Protein AF-H3HB72-F1 (afdb_monomer_lite)

Sequence (153 aa):
MLPRSPVLRTLSLAGCLQLDQVLVDPGDLPALHHLDLSCCPKLTRVHVSSKLLETLDISHNDKLQFLLLDLERVENLDLSFLKNLTHLYIRSPSLRQLNLRGCDQLRRNTTSVNCPSLQFVVLQGASLVVEDFNRGEVNEDVFALPANTELER

InterPro domains:
  IPR032675 Leucine-rich repeat domain superfamily [G3DSA:3.80.10.10] (2-146)

Radius of gyration: 14.84 Å; chains: 1; bounding box: 34×38×43 Å

pLDDT: mean 89.5, std 16.55, range [31.66, 98.62]

Foldseek 3Di:
DDAADAADAEDAPAQVQPAAEEAADCRRHVNYQYYHPENHQNHAYYAHAYERHQDYHHYNHCNHAYYAEHYAHHQEDEPAQVQNHQAEHYAYQRHAEYEHANVQNYDLVRYEAQHPNHNYYHQHNHPDDPCSYNPVDDPVVNPDDPPPPPPPD

Structure (mmCIF, N/CA/C/O backbone):
data_AF-H3HB72-F1
#
_entry.id   AF-H3HB72-F1
#
loop_
_atom_site.group_PDB
_atom_site.id
_atom_site.type_symbol
_atom_site.label_atom_id
_atom_site.label_alt_id
_atom_site.label_comp_id
_atom_site.label_asym_id
_atom_site.label_entity_id
_atom_site.label_seq_id
_atom_site.pdbx_PDB_ins_code
_atom_site.Cartn_x
_atom_site.Cartn_y
_atom_site.Cartn_z
_atom_site.occupancy
_atom_site.B_iso_or_equiv
_atom_site.auth_seq_id
_atom_site.auth_comp_id
_atom_site.auth_asym_id
_atom_site.auth_atom_id
_atom_site.pdbx_PDB_model_num
ATOM 1 N N . MET A 1 1 ? 13.543 -8.812 1.237 1.00 60.41 1 MET A N 1
ATOM 2 C CA . MET A 1 1 ? 13.959 -8.032 0.051 1.00 60.41 1 MET A CA 1
ATOM 3 C C . MET A 1 1 ? 13.666 -8.860 -1.184 1.00 60.41 1 MET A C 1
ATOM 5 O O . MET A 1 1 ? 13.942 -10.056 -1.161 1.00 60.41 1 MET A O 1
ATOM 9 N N . LEU A 1 2 ? 13.049 -8.263 -2.201 1.00 75.94 2 LEU A N 1
ATOM 10 C CA . LEU A 1 2 ? 12.703 -8.956 -3.444 1.00 75.94 2 LEU A CA 1
ATOM 11 C C . LEU A 1 2 ? 13.914 -9.044 -4.389 1.00 75.94 2 LEU A C 1
ATOM 13 O O . LEU A 1 2 ? 14.852 -8.257 -4.253 1.00 75.94 2 LEU A O 1
ATOM 17 N N . PRO A 1 3 ? 13.947 -10.020 -5.314 1.00 77.31 3 PRO A N 1
ATOM 18 C CA . PRO A 1 3 ? 15.046 -10.141 -6.262 1.00 77.31 3 PRO A CA 1
ATOM 19 C C . PRO A 1 3 ? 15.093 -8.925 -7.187 1.00 77.31 3 PRO A C 1
ATOM 21 O O . PRO A 1 3 ? 14.065 -8.468 -7.685 1.00 77.31 3 PRO A O 1
ATOM 24 N N . ARG A 1 4 ? 16.305 -8.439 -7.463 1.00 88.19 4 ARG A N 1
ATOM 25 C CA . ARG A 1 4 ? 16.513 -7.359 -8.427 1.00 88.19 4 ARG A CA 1
ATOM 26 C C . ARG A 1 4 ? 16.258 -7.862 -9.838 1.00 88.19 4 ARG A C 1
ATOM 28 O O . ARG A 1 4 ? 16.854 -8.855 -10.254 1.00 88.19 4 ARG A O 1
ATOM 35 N N . SER A 1 5 ? 15.413 -7.163 -10.585 1.00 91.50 5 SER A N 1
ATOM 36 C CA . SER A 1 5 ? 15.169 -7.467 -11.989 1.00 91.50 5 SER A CA 1
ATOM 37 C C . SER A 1 5 ? 14.868 -6.201 -12.791 1.00 91.50 5 SER A C 1
ATOM 39 O O . SER A 1 5 ? 13.842 -5.560 -12.566 1.00 91.50 5 SER A O 1
ATOM 41 N N . PRO A 1 6 ? 15.710 -5.855 -13.782 1.00 91.81 6 PRO A N 1
ATOM 42 C CA . PRO A 1 6 ? 15.525 -4.646 -14.579 1.00 91.81 6 PRO A CA 1
ATOM 43 C C . PRO A 1 6 ? 14.399 -4.764 -15.615 1.00 91.81 6 PRO A C 1
ATOM 45 O O . PRO A 1 6 ? 14.035 -3.767 -16.226 1.00 91.81 6 PRO A O 1
ATOM 48 N N . VAL A 1 7 ? 13.874 -5.972 -15.851 1.00 95.25 7 VAL A N 1
ATOM 49 C CA . VAL A 1 7 ? 12.902 -6.252 -16.924 1.00 95.25 7 VAL A CA 1
ATOM 50 C C . VAL A 1 7 ? 11.578 -6.817 -16.420 1.00 95.25 7 VAL A C 1
ATOM 52 O O . VAL A 1 7 ? 10.647 -6.963 -17.211 1.00 95.25 7 VAL A O 1
ATOM 55 N N . LEU A 1 8 ? 11.479 -7.166 -15.133 1.00 95.69 8 LEU A N 1
ATOM 56 C CA . LEU A 1 8 ? 10.269 -7.766 -14.580 1.00 95.69 8 LEU A CA 1
ATOM 57 C C . LEU A 1 8 ? 9.137 -6.735 -14.563 1.00 95.69 8 LEU A C 1
ATOM 59 O O . LEU A 1 8 ? 9.215 -5.740 -13.850 1.00 95.69 8 LEU A O 1
ATOM 63 N N . ARG A 1 9 ? 8.083 -7.003 -15.340 1.00 96.69 9 ARG A N 1
ATOM 64 C CA . ARG A 1 9 ? 6.902 -6.129 -15.451 1.00 96.69 9 ARG A CA 1
ATOM 65 C C . ARG A 1 9 ? 5.756 -6.520 -14.534 1.00 96.69 9 ARG A C 1
ATOM 67 O O . ARG A 1 9 ? 4.975 -5.661 -14.138 1.00 96.69 9 ARG A O 1
ATOM 74 N N . THR A 1 10 ? 5.690 -7.795 -14.180 1.00 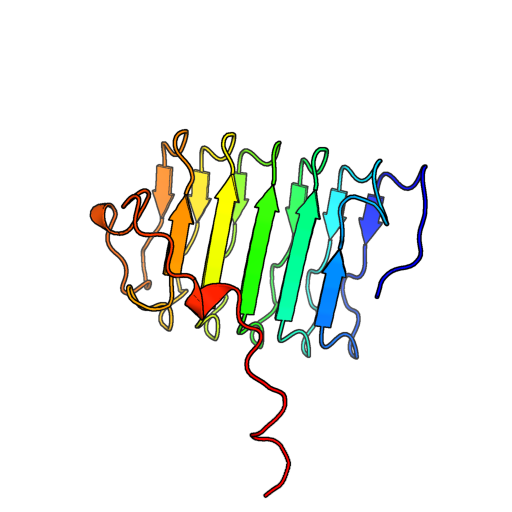97.19 10 THR A N 1
ATOM 75 C CA . THR A 1 10 ? 4.635 -8.359 -13.345 1.00 97.19 10 THR A CA 1
ATOM 76 C C . THR A 1 10 ? 5.267 -9.240 -12.288 1.00 97.19 10 THR A C 1
ATOM 78 O O . THR A 1 10 ? 6.089 -10.099 -12.607 1.00 97.19 10 THR A O 1
ATOM 81 N N . LEU A 1 11 ? 4.859 -9.041 -11.041 1.00 96.50 11 LEU A N 1
ATOM 82 C CA . LEU A 1 11 ? 5.226 -9.879 -9.912 1.00 96.50 11 LEU A CA 1
ATOM 83 C C . LEU A 1 11 ? 3.949 -10.239 -9.158 1.00 96.50 11 LEU A C 1
ATOM 85 O O . LEU A 1 11 ? 3.268 -9.355 -8.651 1.00 96.50 11 LEU A O 1
ATOM 89 N N . SER A 1 12 ? 3.642 -11.530 -9.075 1.00 97.56 12 SER A N 1
ATOM 90 C CA . SER A 1 12 ? 2.597 -12.031 -8.184 1.00 97.56 12 SER A CA 1
ATOM 91 C C . SER A 1 12 ? 3.238 -12.879 -7.095 1.00 97.56 12 SER A C 1
ATOM 93 O O . SER A 1 12 ? 4.020 -13.790 -7.371 1.00 97.56 12 SER A O 1
ATOM 95 N N . LEU A 1 13 ? 2.917 -12.528 -5.856 1.00 96.56 13 LEU A N 1
ATOM 96 C CA . LEU A 1 13 ? 3.210 -13.258 -4.628 1.00 96.56 13 LEU A CA 1
ATOM 97 C C . LEU A 1 13 ? 1.903 -13.708 -3.964 1.00 96.56 13 LEU A C 1
ATOM 99 O O . LEU A 1 13 ? 1.892 -14.021 -2.773 1.00 96.56 13 LEU A O 1
ATOM 103 N N . ALA A 1 14 ? 0.803 -13.728 -4.721 1.00 97.88 14 ALA A N 1
ATOM 104 C CA . ALA A 1 14 ? -0.502 -14.086 -4.201 1.00 97.88 14 ALA A CA 1
ATOM 105 C C . ALA A 1 14 ? -0.477 -15.447 -3.499 1.00 97.88 14 ALA A C 1
ATOM 107 O O . ALA A 1 14 ? 0.150 -16.403 -3.964 1.00 97.88 14 ALA A O 1
ATOM 108 N N . GLY A 1 15 ? -1.160 -15.544 -2.359 1.00 97.19 15 GLY A N 1
ATOM 109 C CA . GLY A 1 15 ? -1.269 -16.803 -1.620 1.00 97.19 15 GLY A CA 1
ATOM 110 C C . GLY A 1 15 ? 0.005 -17.230 -0.885 1.00 97.19 15 GLY A C 1
ATOM 111 O O . GLY A 1 15 ? 0.058 -18.343 -0.354 1.00 97.19 15 GLY A O 1
ATOM 112 N N . CYS A 1 16 ? 1.047 -16.393 -0.825 1.00 97.12 16 CYS A N 1
ATOM 113 C CA . CYS A 1 16 ? 2.282 -16.733 -0.120 1.00 97.12 16 CYS A CA 1
ATOM 114 C C . CYS A 1 16 ? 2.054 -16.805 1.405 1.00 97.12 16 CYS A C 1
ATOM 116 O O . CYS A 1 16 ? 2.104 -15.813 2.129 1.00 97.12 16 CYS A O 1
ATOM 118 N N . LEU A 1 17 ? 1.854 -18.026 1.915 1.00 95.75 17 LEU A N 1
ATOM 119 C CA . LEU A 1 17 ? 1.441 -18.313 3.301 1.00 95.75 17 LEU A CA 1
ATOM 120 C C . LEU A 1 17 ? 2.459 -17.925 4.387 1.00 95.75 17 LEU A C 1
ATOM 122 O O . LEU A 1 17 ? 2.117 -17.893 5.570 1.00 95.75 17 LEU A O 1
ATOM 126 N N . GLN A 1 18 ? 3.715 -17.695 4.002 1.00 95.81 18 GLN A N 1
ATOM 127 C CA . GLN A 1 18 ? 4.809 -17.338 4.911 1.00 95.81 18 GLN A CA 1
ATOM 128 C C . GLN A 1 18 ? 5.319 -15.910 4.709 1.00 95.81 18 GLN A C 1
ATOM 130 O O . GLN A 1 18 ? 6.216 -15.496 5.433 1.00 95.81 18 GLN A O 1
ATOM 135 N N . LEU A 1 19 ? 4.770 -15.170 3.742 1.00 94.88 19 LEU A N 1
ATOM 136 C CA . LEU A 1 19 ? 5.201 -13.808 3.462 1.00 94.88 19 LEU A CA 1
ATOM 137 C C . LEU A 1 19 ? 4.725 -12.890 4.591 1.00 94.88 19 LEU A C 1
ATOM 139 O O . LEU A 1 19 ? 3.522 -12.723 4.786 1.00 94.88 19 LEU A O 1
ATOM 143 N N . ASP A 1 20 ? 5.665 -12.339 5.354 1.00 94.50 20 ASP A N 1
ATOM 144 C CA . ASP A 1 20 ? 5.397 -11.467 6.500 1.00 94.50 20 ASP A CA 1
ATOM 145 C C . ASP A 1 20 ? 5.603 -9.987 6.162 1.00 94.50 20 ASP A C 1
ATOM 147 O O . ASP A 1 20 ? 4.859 -9.131 6.651 1.00 94.50 20 ASP A O 1
ATOM 151 N N . GLN A 1 21 ? 6.593 -9.690 5.315 1.00 95.44 21 GLN A N 1
ATOM 152 C CA . GLN A 1 21 ? 6.974 -8.336 4.928 1.00 95.44 21 GLN A CA 1
ATOM 153 C C . GLN A 1 21 ? 7.366 -8.254 3.451 1.00 95.44 21 GLN A C 1
ATOM 155 O O . GLN A 1 21 ? 8.065 -9.121 2.922 1.00 95.44 21 GLN A O 1
ATOM 160 N N . VAL A 1 22 ? 6.968 -7.163 2.797 1.00 95.00 22 VAL A N 1
ATOM 161 C CA . VAL A 1 22 ? 7.367 -6.837 1.423 1.00 95.00 22 VAL A CA 1
ATOM 162 C C . VAL A 1 22 ? 8.002 -5.457 1.391 1.00 95.00 22 VAL A C 1
ATOM 164 O O . VAL A 1 22 ? 7.437 -4.495 1.902 1.00 95.00 22 VAL A O 1
ATOM 167 N N . LEU A 1 23 ? 9.169 -5.378 0.759 1.00 94.06 23 LEU 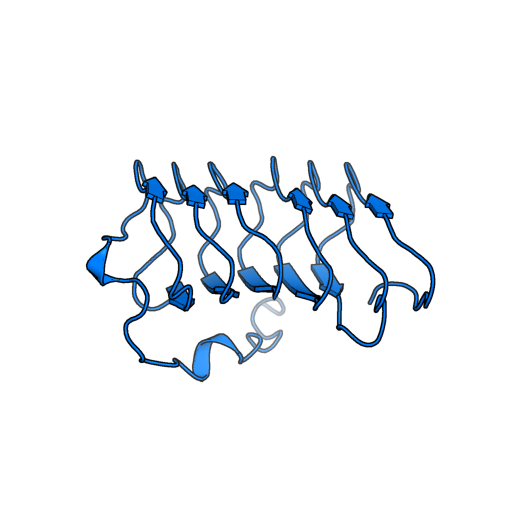A N 1
ATOM 168 C CA . LEU A 1 23 ? 9.859 -4.134 0.453 1.00 94.06 23 LEU A CA 1
ATOM 169 C C . LEU A 1 23 ? 10.218 -4.143 -1.034 1.00 94.06 23 LEU A C 1
ATOM 171 O O . LEU A 1 23 ? 10.918 -5.054 -1.491 1.00 94.06 23 LEU A O 1
ATOM 175 N N . VAL A 1 24 ? 9.691 -3.160 -1.760 1.00 92.44 24 VAL A N 1
ATOM 176 C CA . VAL A 1 24 ? 9.991 -2.880 -3.166 1.00 92.44 24 VAL A CA 1
ATOM 177 C C . VAL A 1 24 ? 10.584 -1.484 -3.242 1.00 92.44 24 VAL A C 1
ATOM 179 O O . VAL A 1 24 ? 9.862 -0.496 -3.100 1.00 92.44 24 VAL A O 1
ATOM 182 N N . ASP A 1 25 ? 11.885 -1.424 -3.501 1.00 90.00 25 ASP A N 1
ATOM 183 C CA . ASP A 1 25 ? 12.566 -0.181 -3.830 1.00 90.00 25 ASP A CA 1
ATOM 184 C C . ASP A 1 25 ? 12.530 0.066 -5.348 1.00 90.00 25 ASP A C 1
ATOM 186 O O . ASP A 1 25 ? 12.619 -0.884 -6.140 1.00 90.00 25 ASP A O 1
ATOM 190 N N . PRO A 1 26 ? 12.509 1.334 -5.797 1.00 85.62 26 PRO A N 1
ATOM 191 C CA . PRO A 1 26 ? 12.457 1.671 -7.218 1.00 85.62 26 PRO A CA 1
ATOM 192 C C . PRO A 1 26 ? 13.694 1.184 -7.990 1.00 85.62 26 PRO A C 1
ATOM 194 O O . PRO A 1 26 ? 13.637 1.029 -9.207 1.00 85.62 26 PRO A O 1
ATOM 197 N N . GLY A 1 27 ? 14.815 0.942 -7.298 1.00 88.62 27 GLY A N 1
ATOM 198 C CA . GLY A 1 27 ? 16.032 0.383 -7.888 1.00 88.62 27 GLY A CA 1
ATOM 199 C C . GLY A 1 27 ? 16.006 -1.137 -8.070 1.00 88.62 27 GLY A C 1
ATOM 200 O O . GLY A 1 27 ? 16.734 -1.649 -8.920 1.00 88.62 27 GLY A O 1
ATOM 201 N N . ASP A 1 28 ? 15.182 -1.861 -7.307 1.00 90.38 28 ASP A N 1
ATOM 202 C CA . ASP A 1 28 ? 15.136 -3.323 -7.376 1.00 90.38 28 ASP A CA 1
ATOM 203 C C . ASP A 1 28 ? 14.295 -3.796 -8.565 1.00 90.38 28 ASP A C 1
ATOM 205 O O . ASP A 1 28 ? 14.695 -4.713 -9.285 1.00 90.38 28 ASP A O 1
ATOM 209 N N . LEU A 1 29 ? 13.150 -3.147 -8.793 1.00 93.56 29 LEU A N 1
ATOM 210 C CA . LEU A 1 29 ? 12.182 -3.510 -9.831 1.00 93.56 29 LEU A CA 1
ATOM 211 C C . LEU A 1 29 ? 11.773 -2.280 -10.668 1.00 93.56 29 LEU A C 1
ATOM 213 O O . LEU A 1 29 ? 10.602 -1.893 -10.677 1.00 93.56 29 LEU A O 1
ATOM 217 N N . PRO A 1 30 ? 12.716 -1.651 -11.399 1.00 93.81 30 PRO A N 1
ATOM 218 C CA . PRO A 1 30 ? 12.479 -0.379 -12.088 1.00 93.81 30 PRO A CA 1
ATOM 219 C C . PRO A 1 30 ? 11.475 -0.469 -13.245 1.00 93.81 30 PRO A C 1
ATOM 221 O O . PRO A 1 30 ? 11.000 0.564 -13.705 1.00 93.81 30 PRO A O 1
ATOM 224 N N . ALA A 1 31 ? 11.167 -1.678 -13.726 1.00 95.75 31 ALA A N 1
ATOM 225 C CA . ALA A 1 31 ? 10.259 -1.935 -14.841 1.00 95.75 31 ALA A CA 1
ATOM 226 C C . ALA A 1 31 ? 8.915 -2.551 -14.412 1.00 95.75 31 ALA A C 1
ATOM 228 O O . ALA A 1 31 ? 8.210 -3.073 -15.270 1.00 95.75 31 ALA A O 1
ATOM 229 N N . LEU A 1 32 ? 8.565 -2.535 -13.120 1.00 96.69 32 LEU A N 1
ATOM 230 C CA . LEU A 1 32 ? 7.366 -3.200 -12.598 1.00 96.69 32 LEU A CA 1
ATOM 231 C C . LEU A 1 32 ? 6.101 -2.356 -12.804 1.00 96.69 32 LEU A C 1
ATOM 233 O O . LEU A 1 32 ? 5.997 -1.257 -12.263 1.00 96.69 32 LEU A O 1
ATOM 237 N N . HIS A 1 33 ? 5.128 -2.907 -13.532 1.00 97.50 33 HIS A N 1
ATOM 238 C CA . HIS A 1 33 ? 3.809 -2.309 -13.776 1.00 97.50 33 HIS A CA 1
ATOM 239 C C . HIS A 1 33 ? 2.719 -2.932 -12.894 1.00 97.50 33 HIS A C 1
ATOM 241 O O . HIS A 1 33 ? 1.789 -2.237 -12.487 1.00 97.50 33 HIS A O 1
ATOM 247 N N . HIS A 1 34 ? 2.844 -4.219 -12.555 1.00 98.19 34 HIS A N 1
ATOM 248 C CA . HIS A 1 34 ? 1.820 -4.955 -11.814 1.00 98.19 34 HIS A CA 1
ATOM 249 C C . HIS A 1 34 ? 2.423 -5.707 -10.630 1.00 98.19 34 HIS A C 1
ATOM 251 O O . HIS A 1 34 ? 3.345 -6.511 -10.801 1.00 98.19 34 HIS A O 1
ATOM 257 N N . LEU A 1 35 ? 1.870 -5.467 -9.444 1.00 98.06 35 LEU A N 1
ATOM 258 C CA . LEU A 1 35 ? 2.242 -6.153 -8.216 1.00 98.06 35 LEU A CA 1
ATOM 259 C C . LEU A 1 35 ? 0.995 -6.730 -7.554 1.00 98.06 35 LEU A C 1
ATOM 261 O O . LEU A 1 35 ? 0.053 -6.004 -7.250 1.00 98.06 35 LEU A O 1
ATOM 265 N N . ASP A 1 36 ? 1.015 -8.032 -7.320 1.00 98.56 36 ASP A N 1
ATOM 266 C CA . ASP A 1 36 ? -0.059 -8.756 -6.658 1.00 98.56 36 ASP A CA 1
ATOM 267 C C . ASP A 1 36 ? 0.482 -9.406 -5.381 1.00 98.56 36 ASP A C 1
ATOM 269 O O . ASP A 1 36 ? 1.353 -10.275 -5.420 1.00 98.56 36 ASP A O 1
ATOM 273 N N . LEU A 1 37 ? -0.008 -8.923 -4.243 1.00 97.94 37 LEU A N 1
ATOM 274 C CA . LEU A 1 37 ? 0.291 -9.370 -2.884 1.00 97.94 37 LEU A CA 1
ATOM 275 C C . LEU A 1 37 ? -0.970 -9.915 -2.199 1.00 97.94 37 LEU A C 1
ATOM 277 O O . LEU A 1 37 ? -1.040 -9.947 -0.967 1.00 97.94 37 LEU A O 1
ATOM 281 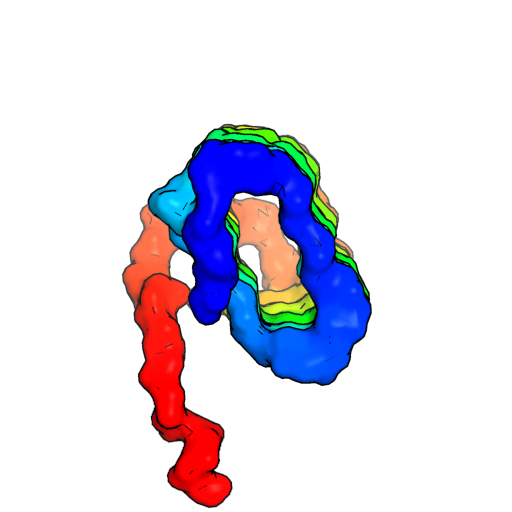N N . SER A 1 38 ? -1.995 -10.281 -2.966 1.00 98.38 38 SER A N 1
ATOM 282 C CA . SER A 1 38 ? -3.280 -10.701 -2.415 1.00 98.38 38 SER A CA 1
ATOM 283 C C . SER A 1 38 ? -3.175 -12.012 -1.625 1.00 98.38 38 SER A C 1
ATOM 285 O O . SER A 1 38 ? -2.283 -12.840 -1.828 1.00 98.38 38 SER A O 1
ATOM 287 N N . CYS A 1 39 ? -4.106 -12.231 -0.697 1.00 97.88 39 CYS A N 1
ATOM 288 C CA . CYS A 1 39 ? -4.253 -13.507 0.016 1.00 97.88 39 CYS A CA 1
ATOM 289 C C . CYS A 1 39 ? -2.980 -13.990 0.750 1.00 97.88 39 CYS A C 1
ATOM 291 O O . CYS A 1 39 ? -2.712 -15.192 0.805 1.00 97.88 39 CYS A O 1
ATOM 293 N N . CYS A 1 40 ? -2.186 -13.085 1.322 1.00 98.00 40 CYS A N 1
ATOM 294 C CA . CYS A 1 40 ? -0.994 -13.404 2.109 1.00 98.00 40 CYS A CA 1
ATOM 295 C C . CYS A 1 40 ? -1.320 -13.326 3.619 1.00 98.00 40 CYS A C 1
ATOM 297 O O . CYS A 1 40 ? -1.139 -12.287 4.256 1.00 98.00 40 CYS A O 1
ATOM 299 N N . PRO A 1 41 ? -1.770 -14.421 4.264 1.00 96.69 41 PRO A N 1
ATOM 300 C CA . PRO A 1 41 ? -2.380 -14.383 5.603 1.00 96.69 41 PRO A CA 1
ATOM 301 C C . PRO A 1 41 ? -1.434 -13.982 6.747 1.00 96.69 41 PRO A C 1
ATOM 303 O O . PRO A 1 41 ? -1.889 -13.751 7.870 1.00 96.69 41 PRO A O 1
ATOM 306 N N . LYS A 1 42 ? -0.119 -13.953 6.502 1.00 97.25 42 LYS A N 1
ATOM 307 C CA . LYS A 1 42 ? 0.901 -13.517 7.468 1.00 97.25 42 LYS A CA 1
ATOM 308 C C . LYS A 1 42 ? 1.466 -12.130 7.169 1.00 97.25 42 LYS A C 1
ATOM 310 O O . LYS A 1 42 ? 2.272 -11.656 7.963 1.00 97.25 42 LYS A O 1
ATOM 315 N N . LEU A 1 43 ? 1.046 -11.487 6.082 1.00 97.88 43 LEU A N 1
ATOM 316 C CA . LEU A 1 43 ? 1.594 -10.209 5.660 1.00 97.88 43 LEU A CA 1
ATOM 317 C C . LEU A 1 43 ? 1.190 -9.126 6.662 1.00 97.88 43 LEU A C 1
ATOM 319 O O . LEU A 1 43 ? 0.007 -8.890 6.891 1.00 97.88 43 LEU A O 1
ATOM 323 N N . THR A 1 44 ? 2.184 -8.497 7.282 1.00 97.69 44 THR A N 1
ATOM 324 C CA . THR A 1 44 ? 2.004 -7.468 8.319 1.00 97.69 44 THR A CA 1
ATOM 325 C C . THR A 1 44 ? 2.530 -6.108 7.888 1.00 97.69 44 THR A C 1
ATOM 327 O O . THR A 1 44 ? 2.017 -5.090 8.363 1.00 97.69 44 THR A O 1
ATOM 330 N N . ARG A 1 45 ? 3.511 -6.068 6.973 1.00 96.44 45 ARG A N 1
ATOM 331 C CA . ARG A 1 45 ? 4.112 -4.820 6.482 1.00 96.44 45 ARG A CA 1
ATOM 332 C C . ARG A 1 45 ? 4.345 -4.846 4.980 1.00 96.44 45 ARG A C 1
ATOM 334 O O . ARG A 1 45 ? 4.893 -5.810 4.447 1.00 96.44 45 ARG A O 1
ATOM 341 N N . VAL A 1 46 ? 3.993 -3.753 4.317 1.00 97.06 46 VAL A N 1
ATOM 342 C CA . VAL A 1 46 ? 4.283 -3.534 2.902 1.00 97.06 46 VAL A CA 1
ATOM 343 C C . VAL A 1 46 ? 4.835 -2.129 2.710 1.00 97.06 46 VAL A C 1
ATOM 345 O O . VAL A 1 46 ? 4.192 -1.147 3.074 1.00 97.06 46 VAL A O 1
ATOM 348 N N . HIS A 1 47 ? 6.013 -2.049 2.103 1.00 96.12 47 HIS A N 1
ATOM 349 C CA . HIS A 1 47 ? 6.600 -0.824 1.586 1.00 96.12 47 HIS A CA 1
ATOM 350 C C . HIS A 1 47 ? 6.801 -0.995 0.081 1.00 96.12 47 HIS A C 1
ATOM 352 O O . HIS A 1 47 ? 7.545 -1.876 -0.353 1.00 96.12 47 HIS A O 1
ATOM 358 N N . VAL A 1 48 ? 6.132 -0.166 -0.718 1.00 96.19 48 VAL A N 1
ATOM 359 C CA . VAL A 1 48 ? 6.320 -0.131 -2.169 1.00 96.19 48 VAL A CA 1
ATOM 360 C C . VAL A 1 48 ? 6.593 1.294 -2.617 1.00 96.19 48 VAL A C 1
ATOM 362 O O . VAL A 1 48 ? 5.731 2.162 -2.493 1.00 96.19 48 VAL A O 1
ATOM 365 N N . SER A 1 49 ? 7.775 1.511 -3.187 1.00 95.81 49 SER A N 1
ATOM 366 C CA . SER A 1 49 ? 8.107 2.716 -3.934 1.00 95.81 49 SER A CA 1
ATOM 367 C C . SER A 1 49 ? 8.344 2.349 -5.398 1.00 95.81 49 SER A C 1
ATOM 369 O O . SER A 1 49 ? 9.186 1.509 -5.721 1.00 95.81 49 SER A O 1
ATOM 371 N N . SER A 1 50 ? 7.553 2.929 -6.303 1.00 95.31 50 SER A N 1
ATOM 372 C CA . SER A 1 50 ? 7.643 2.641 -7.735 1.00 95.31 50 SER A CA 1
ATOM 373 C C . SER A 1 50 ? 7.199 3.811 -8.604 1.00 95.31 50 SER A C 1
ATOM 375 O O . SER A 1 50 ? 6.196 4.481 -8.354 1.00 95.31 50 SER A O 1
ATOM 377 N N . LYS A 1 51 ? 7.935 3.994 -9.703 1.00 95.06 51 LYS A N 1
ATOM 378 C CA . LYS A 1 51 ? 7.653 5.006 -10.726 1.00 95.06 51 LYS A CA 1
ATOM 379 C C . LYS A 1 51 ? 6.708 4.524 -11.822 1.00 95.06 51 LYS A C 1
ATOM 381 O O . LYS A 1 51 ? 6.108 5.336 -12.520 1.00 95.06 51 LYS A O 1
ATOM 386 N N . LEU A 1 52 ? 6.621 3.208 -12.023 1.00 96.88 52 LEU A N 1
ATOM 387 C CA . LEU A 1 52 ? 5.910 2.607 -13.156 1.00 96.88 52 LEU A CA 1
ATOM 388 C C . LEU A 1 52 ? 4.732 1.727 -12.745 1.00 96.88 52 LEU A C 1
ATOM 390 O O . LEU A 1 52 ? 4.002 1.285 -13.624 1.00 96.88 52 LEU A O 1
ATOM 394 N N . LEU A 1 53 ? 4.529 1.492 -11.444 1.00 97.88 53 LEU A N 1
ATOM 395 C CA . LEU A 1 53 ? 3.443 0.638 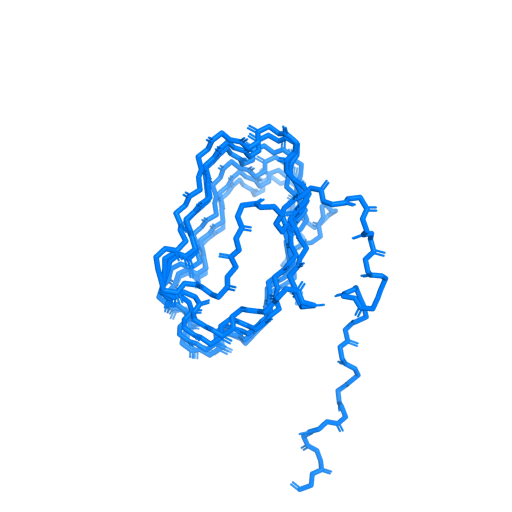-10.981 1.00 97.88 53 LEU A CA 1
ATOM 396 C C . LEU A 1 53 ? 2.090 1.260 -11.341 1.00 97.88 53 LEU A C 1
ATOM 398 O O . LEU A 1 53 ? 1.787 2.384 -10.944 1.00 97.88 53 LEU A O 1
ATOM 402 N N . GLU A 1 54 ? 1.294 0.507 -12.087 1.00 97.69 54 GLU A N 1
ATOM 403 C CA . GLU A 1 54 ? -0.046 0.875 -12.545 1.00 97.69 54 GLU A CA 1
ATOM 404 C C . GLU A 1 54 ? -1.116 0.199 -11.687 1.00 97.69 54 GLU A C 1
ATOM 406 O O . GLU A 1 54 ? -2.153 0.800 -11.409 1.00 97.69 54 GLU A O 1
ATOM 411 N N . THR A 1 55 ? -0.855 -1.028 -11.221 1.00 98.06 55 THR A N 1
ATOM 412 C CA . THR A 1 55 ? -1.792 -1.780 -10.378 1.00 98.06 55 THR A CA 1
ATOM 413 C C . THR A 1 55 ? -1.093 -2.428 -9.190 1.00 98.06 55 THR A C 1
ATOM 415 O O . THR A 1 55 ? -0.050 -3.072 -9.342 1.00 98.06 55 THR A O 1
ATOM 418 N N . LEU A 1 56 ? -1.731 -2.324 -8.028 1.00 98.38 56 LEU A N 1
ATOM 419 C CA . LEU A 1 56 ? -1.339 -2.992 -6.796 1.00 98.38 56 LEU A CA 1
ATOM 420 C C . LEU A 1 56 ? -2.551 -3.716 -6.214 1.00 98.38 56 LEU A C 1
ATOM 422 O O . LEU A 1 56 ? -3.538 -3.063 -5.884 1.00 98.38 56 LEU A O 1
ATOM 426 N N . ASP A 1 57 ? -2.459 -5.034 -6.064 1.00 98.56 57 ASP A N 1
ATOM 427 C CA . ASP A 1 57 ? -3.445 -5.817 -5.319 1.00 98.56 57 ASP A CA 1
ATOM 428 C C . ASP A 1 57 ? -2.870 -6.214 -3.954 1.00 98.56 57 ASP A C 1
ATOM 430 O O . ASP A 1 57 ? -1.837 -6.874 -3.867 1.00 98.56 57 ASP A O 1
ATOM 434 N N . ILE A 1 58 ? -3.527 -5.774 -2.883 1.00 97.62 58 ILE A N 1
ATOM 435 C CA . ILE A 1 58 ? -3.205 -6.082 -1.479 1.00 97.62 58 ILE A CA 1
ATOM 436 C C . ILE A 1 58 ? -4.443 -6.658 -0.760 1.00 97.62 58 ILE A C 1
ATOM 438 O O . ILE A 1 58 ? -4.492 -6.756 0.468 1.00 97.62 58 ILE A O 1
ATOM 442 N N . SER A 1 59 ? -5.453 -7.089 -1.511 1.00 97.69 59 SER A N 1
ATOM 443 C CA . SER A 1 59 ? -6.695 -7.622 -0.956 1.00 97.69 59 SER A CA 1
ATOM 444 C C . SER A 1 59 ? -6.477 -8.894 -0.123 1.00 97.69 59 SER A C 1
ATOM 446 O O . SER A 1 59 ? -5.495 -9.626 -0.270 1.00 97.69 59 SER A O 1
ATOM 448 N N . HIS A 1 60 ? -7.419 -9.170 0.782 1.00 96.88 60 HIS A N 1
ATOM 449 C CA . HIS A 1 60 ? -7.421 -10.376 1.623 1.00 96.88 60 HIS A CA 1
ATOM 450 C C . HIS A 1 60 ? -6.187 -10.537 2.533 1.00 96.88 60 HIS A C 1
ATOM 452 O O . HIS A 1 60 ? -5.782 -11.654 2.859 1.00 96.88 60 HIS A O 1
ATOM 458 N N . ASN A 1 61 ? -5.614 -9.419 2.983 1.00 97.56 61 ASN A N 1
ATOM 459 C CA . ASN A 1 61 ? -4.503 -9.384 3.931 1.00 97.56 61 ASN A CA 1
ATOM 460 C C . ASN A 1 61 ? -4.962 -8.892 5.312 1.00 97.56 61 ASN A C 1
ATOM 462 O O . ASN A 1 61 ? -4.572 -7.822 5.773 1.00 97.56 61 ASN A O 1
ATOM 466 N N . ASP A 1 62 ? -5.781 -9.694 6.000 1.00 94.12 62 ASP A N 1
ATOM 467 C CA . ASP A 1 62 ? -6.408 -9.324 7.281 1.00 94.12 62 ASP A CA 1
ATOM 468 C C . ASP A 1 62 ? -5.407 -8.970 8.395 1.00 94.12 62 ASP A C 1
ATOM 470 O O . ASP A 1 62 ? -5.779 -8.304 9.356 1.00 94.12 62 ASP A O 1
ATOM 474 N N . LYS A 1 63 ? -4.147 -9.417 8.309 1.00 97.06 63 LYS A N 1
ATOM 475 C CA . LYS A 1 63 ? -3.088 -9.111 9.290 1.00 97.06 63 LYS A CA 1
ATOM 476 C C . LYS A 1 63 ? -2.227 -7.902 8.928 1.00 97.06 63 LYS A C 1
ATOM 478 O O . LYS A 1 63 ? -1.343 -7.561 9.715 1.00 97.06 63 LYS A O 1
ATOM 483 N N . LEU A 1 64 ? -2.462 -7.262 7.783 1.00 98.12 64 LEU A N 1
ATOM 484 C CA . LEU A 1 64 ? -1.662 -6.123 7.354 1.00 98.12 64 LEU A CA 1
ATOM 485 C C . LEU A 1 64 ? -1.873 -4.952 8.315 1.00 98.12 64 LEU A C 1
ATOM 487 O O . LEU A 1 64 ? -3.002 -4.527 8.536 1.00 98.12 64 LEU A O 1
ATOM 491 N N . GLN A 1 65 ? -0.780 -4.448 8.885 1.00 97.62 65 GLN A N 1
ATOM 492 C CA . GLN A 1 65 ? -0.792 -3.381 9.888 1.00 97.62 65 GLN A CA 1
ATOM 493 C C . GLN A 1 65 ? -0.149 -2.096 9.374 1.00 97.62 65 GLN A C 1
ATOM 495 O O . GLN A 1 65 ? -0.620 -1.011 9.718 1.00 97.62 65 GLN A O 1
ATOM 500 N N . PHE A 1 66 ? 0.895 -2.226 8.550 1.00 96.81 66 PHE A N 1
ATOM 501 C CA . PHE A 1 66 ? 1.695 -1.113 8.050 1.00 96.81 66 PHE A CA 1
ATOM 502 C C . PHE A 1 66 ? 1.730 -1.124 6.526 1.00 96.81 66 PHE A C 1
ATOM 504 O O . PHE A 1 66 ? 2.182 -2.101 5.920 1.00 96.81 66 PHE A O 1
ATOM 511 N N . LEU A 1 67 ? 1.294 -0.026 5.918 1.00 97.44 67 LEU A N 1
ATOM 512 C CA . LEU A 1 67 ? 1.317 0.159 4.475 1.00 97.44 67 LEU A CA 1
ATOM 513 C C . LEU A 1 67 ? 1.938 1.512 4.128 1.00 97.44 67 LEU A C 1
ATOM 515 O O . LEU A 1 67 ? 1.389 2.554 4.480 1.00 97.44 67 LEU A O 1
ATOM 519 N N . LEU A 1 68 ? 3.069 1.480 3.425 1.00 96.81 68 LEU A N 1
ATOM 520 C CA . LEU A 1 68 ? 3.757 2.654 2.899 1.00 96.81 68 LEU A CA 1
ATOM 521 C C . LEU A 1 68 ? 3.833 2.540 1.379 1.00 96.81 68 LEU A C 1
ATOM 523 O O . LEU A 1 68 ? 4.482 1.641 0.842 1.00 96.81 68 LEU A O 1
ATOM 527 N N . LEU A 1 69 ? 3.166 3.462 0.696 1.00 97.12 69 LEU A N 1
ATOM 528 C CA . LEU A 1 69 ? 3.101 3.524 -0.755 1.00 97.12 69 LEU A CA 1
ATOM 529 C C . LEU A 1 69 ? 3.637 4.862 -1.255 1.00 97.12 69 LEU A C 1
ATOM 531 O O . LEU A 1 69 ? 3.150 5.923 -0.869 1.00 97.12 69 LEU A O 1
ATOM 535 N N . ASP A 1 70 ? 4.614 4.796 -2.148 1.00 96.38 70 ASP A N 1
ATOM 536 C CA . ASP A 1 70 ? 5.124 5.925 -2.919 1.00 96.38 70 ASP A CA 1
ATOM 537 C C . ASP A 1 70 ? 5.033 5.586 -4.409 1.00 96.38 70 ASP A C 1
ATOM 539 O O . ASP A 1 70 ? 5.872 4.868 -4.954 1.00 96.38 70 ASP A O 1
ATOM 543 N N . LEU A 1 71 ? 3.948 6.020 -5.047 1.00 96.94 71 LEU A N 1
ATOM 544 C CA . LEU A 1 71 ? 3.529 5.517 -6.354 1.00 96.94 71 LEU A CA 1
ATOM 545 C C . LEU A 1 71 ? 3.276 6.668 -7.321 1.00 96.94 71 LEU A C 1
ATOM 547 O O . LEU A 1 71 ? 2.394 7.495 -7.092 1.00 96.94 71 LEU A O 1
ATOM 551 N N . GLU A 1 72 ? 3.988 6.696 -8.446 1.00 96.88 72 GLU A N 1
ATOM 552 C CA . GLU A 1 72 ? 3.841 7.791 -9.417 1.00 96.88 72 GLU A CA 1
ATOM 553 C C . GLU A 1 72 ? 2.670 7.598 -10.400 1.00 96.88 72 GLU A C 1
ATOM 555 O O . GLU A 1 72 ? 2.201 8.587 -10.963 1.00 96.88 72 GLU A O 1
ATOM 560 N N . ARG A 1 73 ? 2.178 6.367 -10.625 1.00 97.69 73 ARG A N 1
ATOM 561 C CA . ARG A 1 73 ? 1.226 6.063 -11.722 1.00 97.69 73 ARG A CA 1
ATOM 562 C C . ARG A 1 73 ? -0.075 5.358 -11.343 1.00 97.69 73 ARG A C 1
ATOM 564 O O . ARG A 1 73 ? -0.966 5.289 -12.182 1.00 97.69 73 ARG A O 1
ATOM 571 N N . VAL A 1 74 ? -0.220 4.865 -10.116 1.00 98.25 74 VAL A N 1
ATOM 572 C CA . VAL A 1 74 ? -1.472 4.225 -9.687 1.00 98.25 74 VAL A CA 1
ATOM 573 C C . VAL A 1 74 ? -2.586 5.270 -9.603 1.00 98.25 74 VAL A C 1
ATOM 575 O O . VAL A 1 74 ? -2.468 6.244 -8.866 1.00 98.25 74 VAL A O 1
ATOM 578 N N . GLU A 1 75 ? -3.673 5.060 -10.347 1.00 98.12 75 GLU A N 1
ATOM 579 C CA . GLU A 1 75 ? -4.827 5.973 -10.365 1.00 98.12 75 GLU A CA 1
ATOM 580 C C . GLU A 1 75 ? -5.964 5.530 -9.437 1.00 98.12 75 GLU A C 1
ATOM 582 O O . GLU A 1 75 ? -6.691 6.370 -8.904 1.00 98.12 75 GLU A O 1
ATOM 587 N N . ASN A 1 76 ? -6.107 4.221 -9.217 1.00 98.44 76 ASN A N 1
ATOM 588 C CA . ASN A 1 76 ? -7.148 3.636 -8.378 1.00 98.44 76 ASN A CA 1
ATOM 589 C C . ASN A 1 76 ? -6.510 2.663 -7.394 1.00 98.44 76 ASN A C 1
ATOM 591 O O . ASN A 1 76 ? -5.750 1.784 -7.805 1.00 98.44 76 ASN A O 1
ATOM 595 N N . LEU A 1 77 ? -6.834 2.806 -6.113 1.00 98.62 77 LEU A N 1
ATOM 596 C CA . LEU A 1 77 ? -6.320 1.934 -5.068 1.00 98.62 77 LEU A CA 1
ATOM 597 C C . LEU A 1 77 ? -7.453 1.477 -4.152 1.00 98.62 77 LEU A C 1
ATOM 599 O O . LEU A 1 77 ? -8.128 2.293 -3.517 1.00 98.62 77 LEU A O 1
ATOM 603 N N . ASP A 1 78 ? -7.632 0.161 -4.076 1.00 98.62 78 ASP A N 1
ATOM 604 C CA . ASP A 1 78 ? -8.567 -0.470 -3.155 1.00 98.62 78 ASP A CA 1
ATOM 605 C C . ASP A 1 78 ? -7.815 -1.083 -1.973 1.00 98.62 78 ASP A C 1
ATOM 607 O O . ASP A 1 78 ? -7.024 -2.011 -2.131 1.00 98.62 78 ASP A O 1
ATOM 611 N N . LEU A 1 79 ? -8.057 -0.531 -0.787 1.00 98.25 79 LEU A N 1
ATOM 612 C CA . LEU A 1 79 ? -7.525 -0.992 0.493 1.00 98.25 79 LEU A CA 1
ATOM 613 C C . LEU A 1 79 ? -8.655 -1.450 1.422 1.00 98.25 79 LEU A C 1
ATOM 615 O O . LEU A 1 79 ? -8.472 -1.507 2.637 1.00 98.25 79 LEU A O 1
ATOM 619 N N . SER A 1 80 ? -9.842 -1.722 0.879 1.00 98.12 80 SER A N 1
ATOM 620 C CA . SER A 1 80 ? -11.004 -2.061 1.686 1.00 98.12 80 SER A CA 1
ATOM 621 C C . SER A 1 80 ? -10.815 -3.350 2.481 1.00 98.12 80 SER A C 1
ATOM 623 O O . SER A 1 80 ? -10.130 -4.291 2.084 1.00 98.12 80 SER A O 1
ATOM 625 N N . PHE A 1 81 ? -11.462 -3.377 3.642 1.00 97.25 81 PHE A N 1
ATOM 626 C CA . PHE A 1 81 ? -11.511 -4.488 4.582 1.00 97.25 81 PHE A CA 1
ATOM 627 C C . PHE A 1 81 ? -10.152 -4.932 5.136 1.00 97.25 81 PHE A C 1
ATOM 629 O O . PHE A 1 81 ? -10.070 -5.997 5.750 1.00 97.25 81 PHE A O 1
ATOM 636 N N . LEU A 1 82 ? -9.111 -4.102 5.030 1.00 97.56 82 LEU A N 1
ATOM 637 C CA . LEU A 1 82 ? -7.855 -4.283 5.760 1.00 97.56 82 LEU A CA 1
ATOM 638 C C . LEU A 1 82 ? -8.050 -3.891 7.234 1.00 97.56 82 LEU A C 1
ATOM 640 O O . LEU A 1 82 ? -7.550 -2.878 7.716 1.00 97.56 82 LEU A O 1
ATOM 644 N N . LYS A 1 83 ? -8.825 -4.704 7.958 1.00 95.00 83 LYS A N 1
ATOM 645 C CA . LYS A 1 83 ? -9.362 -4.399 9.298 1.00 95.00 83 LYS A CA 1
ATOM 646 C C . LYS A 1 83 ? -8.300 -4.103 10.353 1.00 95.00 83 LYS A C 1
ATOM 648 O O . LYS A 1 83 ? -8.590 -3.389 11.303 1.00 95.00 83 LYS A O 1
ATOM 653 N N . ASN A 1 84 ? -7.097 -4.658 10.207 1.00 96.94 84 ASN A N 1
ATOM 654 C CA . ASN A 1 84 ? -5.991 -4.455 11.145 1.00 96.94 84 ASN A CA 1
ATOM 655 C C . ASN A 1 84 ? -4.993 -3.383 10.688 1.00 96.94 84 ASN A C 1
ATOM 657 O O . ASN A 1 84 ? -3.964 -3.198 11.343 1.00 96.94 84 ASN A O 1
ATOM 661 N N . LEU A 1 85 ? -5.285 -2.669 9.596 1.00 97.44 85 LEU A N 1
ATOM 662 C CA . LEU A 1 85 ? -4.427 -1.603 9.108 1.00 97.44 85 LEU A CA 1
ATOM 663 C C . LEU A 1 85 ? -4.471 -0.433 10.092 1.00 97.44 85 LEU A C 1
ATOM 665 O O . LEU A 1 85 ? -5.509 0.196 10.291 1.00 97.44 85 LEU A O 1
ATOM 669 N N . THR A 1 86 ? -3.333 -0.164 10.724 1.00 96.06 86 THR A N 1
ATOM 670 C CA . THR A 1 86 ? -3.193 0.881 11.750 1.00 96.06 86 THR A CA 1
ATOM 671 C C . THR A 1 86 ? -2.359 2.048 11.252 1.00 96.06 86 THR A C 1
ATOM 673 O O . THR A 1 86 ? -2.594 3.175 11.681 1.00 96.06 86 THR A O 1
ATOM 676 N N . HIS A 1 87 ? -1.418 1.790 10.340 1.00 95.56 87 HIS A N 1
ATOM 677 C CA . HIS A 1 87 ? -0.517 2.784 9.773 1.00 95.56 87 HIS A CA 1
ATOM 678 C C . HIS A 1 87 ? -0.646 2.790 8.257 1.00 95.56 87 HIS A C 1
ATOM 680 O O . HIS A 1 87 ? -0.422 1.769 7.599 1.00 95.56 87 HIS A O 1
ATOM 686 N N . LEU A 1 88 ? -0.989 3.954 7.714 1.00 95.81 88 LEU A N 1
ATOM 687 C CA . LEU A 1 88 ? -1.158 4.151 6.285 1.00 95.81 88 LEU A CA 1
ATOM 688 C C . LEU A 1 88 ? -0.422 5.405 5.838 1.00 95.81 88 LEU A C 1
ATOM 690 O O . LEU A 1 88 ? -0.766 6.516 6.237 1.00 95.81 88 LEU A O 1
ATOM 694 N N . TYR A 1 89 ? 0.543 5.222 4.951 1.00 95.25 89 TYR A N 1
ATOM 695 C CA . TYR A 1 89 ? 1.188 6.299 4.228 1.00 95.25 89 TYR A CA 1
ATOM 696 C C . TYR A 1 89 ? 0.990 6.091 2.731 1.00 95.25 89 TYR A C 1
ATOM 698 O O . TYR A 1 89 ? 1.356 5.048 2.190 1.00 95.25 89 TYR A O 1
ATOM 706 N N . ILE A 1 90 ? 0.435 7.092 2.054 1.00 96.12 90 ILE A N 1
ATOM 707 C CA . ILE A 1 90 ? 0.322 7.109 0.597 1.00 96.12 90 ILE A CA 1
ATOM 708 C C . ILE A 1 90 ? 0.827 8.452 0.093 1.00 96.12 90 ILE A C 1
ATOM 710 O O . ILE A 1 90 ? 0.242 9.491 0.389 1.00 96.12 90 ILE A O 1
ATOM 714 N N . ARG A 1 91 ? 1.862 8.426 -0.738 1.00 95.75 91 ARG A N 1
ATOM 715 C CA . ARG A 1 91 ? 2.246 9.536 -1.603 1.00 95.75 91 ARG A CA 1
ATOM 716 C C . ARG A 1 91 ? 1.998 9.114 -3.039 1.00 95.75 91 ARG A C 1
ATOM 718 O O . ARG A 1 91 ? 2.635 8.191 -3.538 1.00 95.75 91 ARG A O 1
ATOM 725 N N . SER A 1 92 ? 1.052 9.773 -3.697 1.00 96.19 92 SER A N 1
ATOM 726 C CA . SER A 1 92 ? 0.781 9.502 -5.103 1.00 96.19 92 SER A CA 1
ATOM 727 C C . SER A 1 92 ? 0.184 10.710 -5.819 1.00 96.19 92 SER A C 1
ATOM 729 O O . SER A 1 92 ? -0.972 11.059 -5.582 1.00 96.19 92 SER A O 1
ATOM 731 N N . PRO A 1 93 ? 0.926 11.354 -6.736 1.00 96.94 93 PRO A N 1
ATOM 732 C CA . PRO A 1 93 ? 0.401 12.486 -7.493 1.00 96.94 93 PRO A CA 1
ATOM 733 C C . PRO A 1 93 ? -0.697 12.091 -8.491 1.00 96.94 93 PRO A C 1
ATOM 735 O O . PRO A 1 93 ? -1.446 12.966 -8.917 1.00 96.94 93 PRO A O 1
ATOM 738 N N . SER A 1 94 ? -0.812 10.810 -8.852 1.00 98.00 94 SER A N 1
ATOM 739 C CA . SER A 1 94 ? -1.742 10.324 -9.884 1.00 98.00 94 SER A CA 1
ATOM 740 C C . SER A 1 94 ? -2.999 9.659 -9.323 1.00 98.00 94 SER A C 1
ATOM 742 O O . SER A 1 94 ? -3.949 9.445 -10.075 1.00 98.00 94 SER A O 1
ATOM 744 N N . LEU A 1 95 ? -3.039 9.361 -8.020 1.00 98.50 95 LEU A N 1
ATOM 745 C CA . LEU A 1 95 ? -4.166 8.664 -7.406 1.00 98.50 95 LEU A CA 1
ATOM 746 C C . LEU A 1 95 ? -5.431 9.531 -7.424 1.00 98.50 95 LEU A C 1
ATOM 748 O O . LEU A 1 95 ? -5.453 10.626 -6.861 1.00 98.50 95 LEU A O 1
ATOM 752 N N . ARG A 1 96 ? -6.489 9.016 -8.056 1.00 98.31 96 ARG A N 1
ATOM 753 C CA . ARG A 1 96 ? -7.806 9.655 -8.214 1.00 98.31 96 ARG A CA 1
ATOM 754 C C . ARG A 1 96 ? -8.876 9.009 -7.344 1.00 98.31 96 ARG A C 1
ATOM 756 O O . ARG A 1 96 ? -9.788 9.712 -6.909 1.00 98.31 96 ARG A O 1
ATOM 763 N N . GLN A 1 97 ? -8.780 7.703 -7.097 1.00 98.56 97 GLN A N 1
ATOM 764 C CA . GLN A 1 97 ? -9.753 6.958 -6.298 1.00 98.56 97 GLN A CA 1
ATOM 765 C C . GLN A 1 97 ? -9.065 6.151 -5.202 1.00 98.56 97 GLN A C 1
ATOM 767 O O . GLN A 1 97 ? -8.135 5.390 -5.474 1.00 98.56 97 GLN A O 1
ATOM 772 N N . LEU A 1 98 ? -9.559 6.296 -3.974 1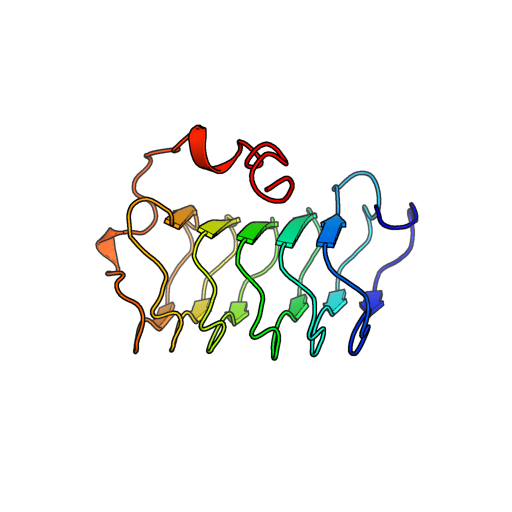.00 98.56 98 LEU A N 1
ATOM 773 C CA . LEU A 1 98 ? -9.075 5.557 -2.813 1.00 98.56 98 LEU A CA 1
ATOM 774 C C . LEU A 1 98 ? -10.246 4.935 -2.047 1.00 98.56 98 LEU A C 1
ATOM 776 O O . LEU A 1 98 ? -11.141 5.637 -1.575 1.00 98.56 98 LEU A O 1
ATOM 780 N N . ASN A 1 99 ? -10.232 3.617 -1.883 1.00 98.62 99 ASN A N 1
ATOM 781 C CA . ASN A 1 99 ? -11.218 2.910 -1.073 1.00 98.62 99 ASN A CA 1
ATOM 782 C C . ASN A 1 99 ? -10.591 2.451 0.251 1.00 98.62 99 ASN A C 1
ATOM 784 O O . ASN A 1 99 ? -9.700 1.610 0.252 1.00 98.62 99 ASN A O 1
ATOM 788 N N . LEU A 1 100 ? -11.072 2.994 1.372 1.00 98.12 100 LEU A N 1
ATOM 789 C CA . LEU A 1 100 ? -10.682 2.635 2.744 1.00 98.12 100 LEU A CA 1
ATOM 790 C C . LEU A 1 100 ? -11.862 2.041 3.528 1.00 98.12 100 LEU A C 1
ATOM 792 O O . LEU A 1 100 ? -11.896 2.091 4.760 1.00 98.12 100 LEU A O 1
ATOM 796 N N . ARG A 1 101 ? -12.878 1.521 2.831 1.00 98.19 101 ARG A N 1
ATOM 797 C CA . ARG A 1 101 ? -14.051 0.928 3.475 1.00 98.19 101 ARG A CA 1
ATOM 798 C C . ARG A 1 101 ? -13.624 -0.174 4.446 1.00 98.19 101 ARG A C 1
ATOM 800 O O . ARG A 1 101 ? -12.938 -1.098 4.040 1.00 98.19 101 ARG A O 1
ATOM 807 N N . GLY A 1 102 ? -14.098 -0.148 5.687 1.00 96.44 102 GLY A N 1
ATOM 808 C CA . GLY A 1 102 ? -13.822 -1.200 6.672 1.00 96.44 102 GLY A CA 1
ATOM 809 C C . GLY A 1 102 ? -12.403 -1.184 7.258 1.00 96.44 102 GLY A C 1
ATOM 810 O O . GLY A 1 102 ? -11.983 -2.180 7.848 1.00 96.44 102 GLY A O 1
ATOM 811 N N . CYS A 1 103 ? -11.648 -0.096 7.069 1.00 96.88 103 CYS A N 1
ATOM 812 C CA . CYS A 1 103 ? -10.341 0.125 7.696 1.00 96.88 103 CYS A CA 1
ATOM 813 C C . CYS A 1 103 ? -10.499 0.814 9.059 1.00 96.88 103 CYS A C 1
ATOM 815 O O . CYS A 1 103 ? -10.021 1.928 9.283 1.00 96.88 103 CYS A O 1
ATOM 817 N N . ASP A 1 104 ? -11.214 0.153 9.966 1.00 94.06 104 ASP A N 1
ATOM 818 C CA . ASP A 1 104 ? -11.750 0.761 11.190 1.00 94.06 104 ASP A CA 1
ATOM 819 C C . ASP A 1 104 ? -10.661 1.154 12.210 1.00 94.06 104 ASP A C 1
ATOM 821 O O . ASP A 1 104 ? -10.878 2.018 13.061 1.00 94.06 104 ASP A O 1
ATOM 825 N N . GLN A 1 105 ? -9.474 0.545 12.110 1.00 96.00 105 GLN A N 1
ATOM 826 C CA . GLN A 1 105 ? -8.327 0.798 12.992 1.00 96.00 105 GLN A CA 1
ATOM 827 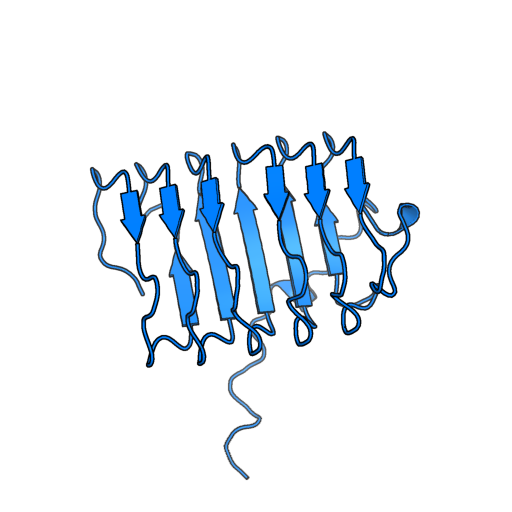C C . GLN A 1 105 ? -7.455 1.983 12.557 1.00 96.00 105 GLN A C 1
ATOM 829 O O . GLN A 1 105 ? -6.574 2.395 13.319 1.00 96.00 105 GLN A O 1
ATOM 834 N N . LEU A 1 106 ? -7.694 2.556 11.372 1.00 94.56 106 LEU A N 1
ATOM 835 C CA . LEU A 1 106 ? -6.972 3.743 10.926 1.00 94.56 106 LEU A CA 1
ATOM 836 C C . LEU A 1 106 ? -7.352 4.949 11.775 1.00 94.56 106 LEU A C 1
ATOM 838 O O . LEU A 1 106 ? -8.529 5.258 11.971 1.00 94.56 106 LEU A O 1
ATOM 842 N N . ARG A 1 107 ? -6.332 5.666 12.241 1.00 92.69 107 ARG A N 1
ATOM 843 C CA . ARG A 1 107 ? -6.481 6.899 13.008 1.00 92.69 107 ARG A CA 1
ATOM 844 C C . ARG A 1 107 ? -5.802 8.035 12.273 1.00 92.69 107 ARG A C 1
ATOM 846 O O . ARG A 1 107 ? -4.831 7.836 11.544 1.00 92.69 107 ARG A O 1
ATOM 853 N N . ARG A 1 108 ? -6.290 9.250 12.512 1.00 91.31 108 ARG A N 1
ATOM 854 C CA . ARG A 1 108 ? -5.748 10.466 11.902 1.00 91.31 108 ARG A CA 1
ATOM 855 C C . ARG A 1 108 ? -4.245 10.644 12.148 1.00 91.31 108 ARG A C 1
ATOM 857 O O . ARG A 1 108 ? -3.540 11.075 11.253 1.00 91.31 108 ARG A O 1
ATOM 864 N N . ASN A 1 109 ? -3.746 10.313 13.339 1.00 89.31 109 ASN A N 1
ATOM 865 C CA . ASN A 1 109 ? -2.336 10.507 13.700 1.00 89.31 109 ASN A CA 1
ATOM 866 C C . ASN A 1 109 ? -1.376 9.478 13.077 1.00 89.31 109 ASN A C 1
ATOM 868 O O . ASN A 1 109 ? -0.179 9.738 13.012 1.00 89.31 109 ASN A O 1
ATOM 872 N N . THR A 1 110 ? -1.888 8.332 12.630 1.00 90.31 110 THR A N 1
ATOM 873 C CA . THR A 1 110 ? -1.115 7.252 11.996 1.00 90.31 110 THR A CA 1
ATOM 874 C C . THR A 1 110 ? -1.401 7.128 10.498 1.00 90.31 110 THR A C 1
ATOM 876 O O . THR A 1 110 ? -0.950 6.181 9.850 1.00 90.31 110 THR A O 1
ATOM 879 N N . THR A 1 111 ? -2.153 8.079 9.938 1.00 92.25 111 THR A N 1
ATOM 880 C CA . THR A 1 111 ? -2.510 8.118 8.521 1.00 92.25 111 THR A CA 1
ATOM 881 C C . THR A 1 111 ? -1.977 9.390 7.879 1.00 92.25 111 THR A C 1
ATOM 883 O O . THR A 1 111 ? -2.244 10.489 8.352 1.00 92.25 111 THR A O 1
ATOM 886 N N . SER A 1 112 ? -1.272 9.250 6.760 1.00 93.56 112 SER A N 1
ATOM 887 C CA . SER A 1 112 ? -0.854 10.362 5.911 1.00 93.56 112 SER A CA 1
ATOM 888 C C . SER A 1 112 ? -1.123 10.009 4.453 1.00 93.56 112 SER A C 1
ATOM 890 O O . SER A 1 112 ? -0.541 9.079 3.901 1.00 93.56 112 SER A O 1
ATOM 892 N N . VAL A 1 113 ? -2.037 10.741 3.821 1.00 94.56 113 VAL A N 1
ATOM 893 C CA . VAL A 1 113 ? -2.368 10.571 2.402 1.00 94.56 113 VAL A CA 1
ATOM 894 C C . VAL A 1 113 ? -2.068 11.884 1.700 1.00 94.56 113 VAL A C 1
ATOM 896 O O . VAL A 1 113 ? -2.787 12.863 1.878 1.00 94.56 113 VAL A O 1
ATOM 899 N N . ASN A 1 114 ? -0.994 11.901 0.918 1.00 95.19 114 ASN A N 1
ATOM 900 C CA . ASN A 1 114 ? -0.596 12.992 0.041 1.00 95.19 114 ASN A CA 1
ATOM 901 C C . ASN A 1 114 ? -0.851 12.589 -1.419 1.00 95.19 114 ASN A C 1
ATOM 903 O O . ASN A 1 114 ? 0.021 12.066 -2.118 1.00 95.19 114 ASN A O 1
ATOM 907 N N . CYS A 1 115 ? -2.095 12.778 -1.841 1.00 95.75 115 CYS A N 1
ATOM 908 C CA . CYS A 1 115 ? -2.619 12.493 -3.166 1.00 95.75 115 CYS A CA 1
ATOM 909 C C . CYS A 1 115 ? -3.361 13.732 -3.705 1.00 95.75 115 CYS A C 1
ATOM 911 O O . CYS A 1 115 ? -4.583 13.829 -3.560 1.00 95.75 115 CYS A O 1
ATOM 913 N N . PRO A 1 116 ? -2.655 14.712 -4.303 1.00 95.12 116 PRO A N 1
ATOM 914 C CA . PRO A 1 116 ? -3.258 15.977 -4.739 1.00 95.12 116 PRO A CA 1
ATOM 915 C C . PRO A 1 116 ? -4.295 15.825 -5.864 1.00 95.12 116 PRO A C 1
ATOM 917 O O . PRO A 1 116 ? -5.134 16.703 -6.036 1.00 95.12 116 PRO A O 1
ATOM 920 N N . SER A 1 117 ? -4.267 14.715 -6.609 1.00 96.81 117 SER A N 1
ATOM 921 C CA . SER A 1 117 ? -5.230 14.414 -7.681 1.00 96.81 117 SER A CA 1
ATOM 922 C C . SER A 1 117 ? -6.448 13.610 -7.212 1.00 96.81 117 SER A C 1
ATOM 924 O O . SER A 1 117 ? -7.237 13.181 -8.056 1.00 96.81 117 SER A O 1
ATOM 926 N N . LEU A 1 118 ? -6.612 13.384 -5.901 1.00 96.81 118 LEU A N 1
ATOM 927 C CA . LEU A 1 118 ? -7.684 12.549 -5.360 1.00 96.81 118 LEU A CA 1
ATOM 928 C C . LEU A 1 118 ? -9.057 13.198 -5.595 1.00 96.81 118 LEU A C 1
ATOM 930 O O . LEU A 1 118 ? -9.290 14.344 -5.219 1.00 96.81 118 LEU A O 1
ATOM 934 N N . GLN A 1 119 ? -9.970 12.450 -6.213 1.00 96.94 119 GLN A N 1
ATOM 935 C CA . GLN A 1 119 ? -11.313 12.906 -6.593 1.00 96.94 119 GLN A CA 1
ATOM 936 C C . GLN A 1 119 ? -12.409 12.161 -5.834 1.00 96.94 119 GLN A C 1
ATOM 938 O O . GLN A 1 119 ? -13.440 12.743 -5.506 1.00 96.94 119 GLN A O 1
ATOM 943 N N . PHE A 1 120 ? -12.186 10.877 -5.548 1.00 97.25 120 PHE A N 1
ATOM 944 C CA . PHE A 1 120 ? -13.157 10.016 -4.886 1.00 97.25 120 PHE A CA 1
ATOM 945 C C . PHE A 1 120 ? -12.503 9.260 -3.739 1.00 97.25 120 PHE A C 1
ATOM 947 O O . PHE A 1 120 ? -11.433 8.668 -3.891 1.00 97.25 120 PHE A O 1
ATOM 954 N N . VAL A 1 121 ? -13.184 9.246 -2.595 1.00 97.50 121 VAL A N 1
ATOM 955 C CA . VAL A 1 121 ? -12.766 8.459 -1.442 1.00 97.50 121 VAL A CA 1
ATOM 956 C C . VAL A 1 121 ? -13.954 7.763 -0.796 1.00 97.50 121 VAL A C 1
ATOM 958 O O . VAL A 1 121 ? -15.022 8.353 -0.629 1.00 97.50 121 VAL A O 1
ATOM 961 N N . VAL A 1 122 ? -13.767 6.498 -0.428 1.00 98.38 122 VAL A N 1
ATOM 962 C CA . VAL A 1 122 ? -14.757 5.710 0.312 1.00 98.38 122 VAL A CA 1
ATOM 963 C C . VAL A 1 122 ? -14.227 5.460 1.718 1.00 98.38 122 VAL A C 1
ATOM 965 O O . VAL A 1 122 ? -13.203 4.807 1.885 1.00 98.38 122 VAL A O 1
ATOM 968 N N . LEU A 1 123 ? -14.938 5.968 2.727 1.00 97.06 123 LEU A N 1
ATOM 969 C CA . LEU A 1 123 ? -14.510 5.939 4.136 1.00 97.06 123 LEU A CA 1
ATOM 970 C C . LEU A 1 123 ? -15.465 5.164 5.049 1.00 97.06 123 LEU A C 1
ATOM 972 O O . LEU A 1 123 ? -15.344 5.223 6.264 1.00 97.06 123 LEU A O 1
ATOM 976 N N . GLN A 1 124 ? -16.448 4.450 4.498 1.00 96.94 124 GLN A N 1
ATOM 977 C CA . GLN A 1 124 ? -17.433 3.736 5.314 1.00 96.94 124 GLN A CA 1
ATOM 978 C C . GLN A 1 124 ? -16.748 2.701 6.218 1.00 96.94 124 GLN A C 1
ATOM 980 O O . GLN A 1 124 ? -16.178 1.739 5.718 1.00 96.94 124 GLN A O 1
ATOM 985 N N . GLY A 1 125 ? -16.818 2.890 7.535 1.00 92.06 125 GLY A N 1
ATOM 986 C CA . GLY A 1 125 ? -16.127 2.051 8.523 1.00 92.06 125 GLY A CA 1
ATOM 987 C C . GLY A 1 125 ? -14.767 2.598 8.968 1.00 92.06 125 GLY A C 1
ATOM 988 O O . GLY A 1 125 ? -14.365 2.344 10.092 1.00 92.06 125 GLY A O 1
ATOM 989 N N . ALA A 1 126 ? -14.100 3.447 8.182 1.00 93.38 126 ALA A N 1
ATOM 990 C CA . ALA A 1 126 ? -12.882 4.121 8.630 1.00 93.38 126 ALA A CA 1
ATOM 991 C C . ALA A 1 126 ? -13.200 5.257 9.621 1.00 93.38 126 ALA A C 1
ATOM 993 O O . ALA A 1 126 ? -14.207 5.952 9.484 1.00 93.38 126 ALA A O 1
ATOM 994 N N . SER A 1 127 ? -12.300 5.506 10.577 1.00 92.69 127 SER A N 1
ATOM 995 C CA . SER A 1 127 ? -12.421 6.628 11.531 1.00 92.69 127 SER A CA 1
ATOM 996 C C . SER A 1 127 ? -11.942 7.978 10.961 1.00 92.69 127 SER A C 1
ATOM 998 O O . SER A 1 127 ? -11.806 8.949 11.703 1.00 92.69 127 SER A O 1
ATOM 1000 N N . LEU A 1 128 ? -11.636 8.034 9.662 1.00 94.12 128 LEU A N 1
ATOM 1001 C CA . LEU A 1 128 ? -11.070 9.193 8.969 1.00 94.12 128 LEU A CA 1
ATOM 1002 C C . LEU A 1 128 ? -12.161 10.040 8.310 1.00 94.12 128 LEU A C 1
ATOM 1004 O O . LEU A 1 128 ? -13.209 9.527 7.912 1.00 94.12 128 LEU A O 1
ATOM 1008 N N . VAL A 1 129 ? -11.872 11.324 8.117 1.00 94.88 129 VAL A N 1
ATOM 1009 C CA . VAL A 1 129 ? -12.696 12.242 7.317 1.00 94.88 129 VAL A CA 1
ATOM 1010 C C . VAL A 1 129 ? -11.912 12.778 6.121 1.00 94.88 129 VAL A C 1
ATOM 1012 O O . VAL A 1 129 ? -10.688 12.735 6.097 1.00 94.88 129 VAL A O 1
ATOM 1015 N N . VAL A 1 130 ? -12.607 13.319 5.117 1.00 92.06 130 VAL A N 1
ATOM 1016 C CA . VAL A 1 130 ? -11.977 13.831 3.881 1.00 92.06 130 VAL A CA 1
ATOM 1017 C C . VAL A 1 130 ? -10.923 14.908 4.164 1.00 92.06 130 VAL A C 1
ATOM 1019 O O . VAL A 1 130 ? -9.899 14.962 3.491 1.00 92.06 130 VAL A O 1
ATOM 1022 N N . GLU A 1 131 ? -11.141 15.732 5.189 1.00 92.50 131 GLU A N 1
ATOM 1023 C CA . GLU A 1 131 ? -10.193 16.769 5.605 1.00 92.50 131 GLU A CA 1
ATOM 1024 C C . GLU A 1 131 ? -8.857 16.195 6.100 1.00 92.50 131 GLU A C 1
ATOM 1026 O O . GLU A 1 131 ? -7.877 16.932 6.158 1.00 92.50 131 GLU A O 1
ATOM 1031 N N . ASP A 1 132 ? -8.801 14.909 6.474 1.00 92.38 132 ASP A N 1
ATOM 1032 C CA . ASP A 1 132 ? -7.582 14.240 6.941 1.00 92.38 132 ASP A CA 1
ATOM 1033 C C . ASP A 1 132 ? -6.545 13.996 5.842 1.00 92.38 132 ASP A C 1
ATOM 1035 O O . ASP A 1 132 ? -5.396 13.672 6.142 1.00 92.38 132 ASP A O 1
ATOM 1039 N N . PHE A 1 133 ? -6.912 14.212 4.582 1.00 93.00 133 PHE A N 1
ATOM 1040 C CA . PHE A 1 133 ? -6.036 14.014 3.435 1.00 93.00 133 PHE A CA 1
ATOM 1041 C C . PHE A 1 133 ? -5.396 15.323 2.973 1.00 93.00 133 PHE A C 1
ATOM 1043 O O . PHE A 1 133 ? -5.969 16.402 3.098 1.00 93.00 133 PHE A O 1
ATOM 1050 N N . ASN A 1 134 ? -4.192 15.223 2.406 1.00 91.00 134 ASN A N 1
ATOM 1051 C CA . ASN A 1 134 ? -3.437 16.334 1.822 1.00 91.00 134 ASN A CA 1
ATOM 1052 C C . ASN A 1 134 ? -3.131 17.494 2.792 1.00 91.00 134 ASN A C 1
ATOM 1054 O O . ASN A 1 134 ? -2.935 18.625 2.353 1.00 91.00 134 ASN A O 1
ATOM 1058 N N . ARG A 1 135 ? -3.036 17.232 4.107 1.00 82.06 135 ARG A N 1
ATOM 1059 C CA . ARG A 1 135 ? -2.834 18.267 5.143 1.00 82.06 135 ARG A CA 1
ATOM 1060 C C . ARG A 1 135 ? -1.461 18.969 5.125 1.00 82.06 135 ARG A C 1
ATOM 1062 O O . ARG A 1 135 ? -1.237 19.849 5.945 1.00 82.06 135 ARG A O 1
ATOM 1069 N N . GLY A 1 136 ? -0.522 18.607 4.246 1.00 66.12 136 GLY A N 1
ATOM 1070 C CA . GLY A 1 136 ? 0.837 19.187 4.202 1.00 66.12 136 GLY A CA 1
ATOM 1071 C C . GLY A 1 136 ? 1.729 18.854 5.413 1.00 66.12 136 GLY A C 1
ATOM 1072 O O . GLY A 1 136 ? 2.936 19.070 5.366 1.00 66.12 136 GLY A O 1
ATOM 1073 N N . GLU A 1 137 ? 1.151 18.285 6.470 1.00 60.62 137 GLU A N 1
ATOM 1074 C CA . GLU A 1 137 ? 1.825 17.742 7.643 1.00 60.62 137 GLU A CA 1
ATOM 1075 C C . GLU A 1 137 ? 2.509 16.421 7.260 1.00 60.62 137 GLU A C 1
ATOM 1077 O O . GLU A 1 137 ? 1.886 15.357 7.186 1.00 60.62 137 GLU A O 1
ATOM 1082 N N . VAL A 1 138 ? 3.806 16.490 6.961 1.00 55.06 138 VAL A N 1
ATOM 1083 C CA . VAL A 1 138 ? 4.648 15.298 6.860 1.00 55.06 138 VAL A CA 1
ATOM 1084 C C . VAL A 1 138 ? 5.010 14.901 8.282 1.00 55.06 138 VAL A C 1
ATOM 1086 O O . VAL A 1 138 ? 5.821 15.559 8.927 1.00 55.06 138 VAL A O 1
ATOM 1089 N N . ASN A 1 139 ? 4.374 13.853 8.796 1.00 53.38 139 ASN A N 1
ATOM 1090 C CA . ASN A 1 139 ? 4.756 13.309 10.087 1.00 53.38 139 ASN A CA 1
ATOM 1091 C C . ASN A 1 139 ? 5.974 12.394 9.874 1.00 53.38 139 ASN A C 1
ATOM 1093 O O . ASN A 1 139 ? 5.830 11.267 9.399 1.00 53.38 139 ASN A O 1
ATOM 1097 N N . GLU A 1 140 ? 7.175 12.919 10.144 1.00 50.69 140 GLU A N 1
ATOM 1098 C CA . GLU A 1 140 ? 8.467 12.227 9.963 1.00 50.69 140 GLU A CA 1
ATOM 1099 C C . GLU A 1 140 ? 8.520 10.891 10.736 1.00 50.69 140 GLU A C 1
ATOM 1101 O O . GLU A 1 140 ? 9.143 9.929 10.286 1.00 50.69 140 GLU A O 1
ATOM 1106 N N . ASP A 1 141 ? 7.765 10.789 11.835 1.00 51.69 141 ASP A N 1
ATOM 1107 C CA . ASP A 1 141 ? 7.655 9.589 12.673 1.00 51.69 141 ASP A CA 1
ATOM 1108 C C . ASP A 1 141 ? 6.985 8.397 11.961 1.00 51.69 141 ASP A C 1
ATOM 1110 O O . ASP A 1 141 ? 7.142 7.256 12.387 1.00 51.69 141 ASP A O 1
ATOM 1114 N N . VAL A 1 142 ? 6.261 8.623 10.856 1.00 50.28 142 VAL A N 1
ATOM 1115 C CA . VAL A 1 142 ? 5.616 7.551 10.068 1.00 50.28 142 VAL A CA 1
ATOM 1116 C C . VAL A 1 142 ? 6.632 6.803 9.192 1.00 50.28 142 VAL A C 1
ATOM 1118 O O . VAL A 1 142 ? 6.406 5.645 8.839 1.00 50.28 142 VAL A O 1
ATOM 1121 N N . PHE A 1 143 ? 7.765 7.435 8.857 1.00 49.22 143 PHE A N 1
ATOM 1122 C CA . PHE A 1 143 ? 8.861 6.801 8.109 1.00 49.22 143 PHE A CA 1
ATOM 1123 C C . PHE A 1 143 ? 9.830 6.035 9.006 1.00 49.22 143 PHE A C 1
ATOM 1125 O O . PHE A 1 143 ? 10.611 5.218 8.509 1.00 49.22 143 PHE A O 1
ATOM 1132 N N . ALA A 1 144 ? 9.791 6.280 10.317 1.00 46.50 144 ALA A N 1
ATOM 1133 C CA . ALA A 1 144 ? 10.511 5.459 11.265 1.00 46.50 144 ALA A CA 1
ATOM 1134 C C . ALA A 1 144 ? 9.846 4.078 11.285 1.00 46.50 144 ALA A C 1
ATOM 1136 O O . ALA A 1 144 ? 8.739 3.899 11.791 1.00 46.50 144 ALA A O 1
ATOM 1137 N N . LEU A 1 145 ? 10.532 3.078 10.725 1.00 46.31 145 LEU A N 1
ATOM 1138 C CA . LEU A 1 145 ? 10.229 1.689 11.050 1.00 46.31 145 LEU A CA 1
ATOM 1139 C C . LEU A 1 145 ? 10.191 1.608 12.582 1.00 46.31 145 LEU A C 1
ATOM 1141 O O . LEU A 1 145 ? 11.179 2.020 13.201 1.00 46.31 145 LEU A O 1
ATOM 1145 N N . PRO A 1 146 ? 9.112 1.112 13.219 1.00 44.91 146 PRO A N 1
ATOM 1146 C CA . PRO A 1 146 ? 9.208 0.799 14.629 1.00 44.91 146 PRO A CA 1
ATOM 1147 C C . PRO A 1 146 ? 10.406 -0.136 14.769 1.00 44.91 146 PRO A C 1
ATOM 1149 O O . PRO A 1 146 ? 10.488 -1.160 14.080 1.00 44.91 146 PRO A O 1
ATOM 1152 N N . ALA A 1 147 ? 11.373 0.271 15.595 1.00 43.72 147 ALA A N 1
ATOM 1153 C CA . ALA A 1 147 ? 12.471 -0.598 15.967 1.00 43.72 147 ALA A CA 1
ATOM 1154 C C . ALA A 1 147 ? 11.863 -1.938 16.391 1.00 43.72 147 ALA A C 1
ATOM 1156 O O . ALA A 1 147 ? 10.770 -1.992 16.956 1.00 43.72 147 ALA A O 1
ATOM 1157 N N . ASN A 1 148 ? 12.544 -3.022 16.051 1.00 43.72 148 ASN A N 1
ATOM 1158 C CA . ASN A 1 148 ? 12.100 -4.394 16.259 1.00 43.72 148 ASN A CA 1
ATOM 1159 C C . ASN A 1 148 ? 12.107 -4.761 17.767 1.00 43.72 148 ASN A C 1
ATOM 1161 O O . ASN A 1 148 ? 12.717 -5.744 18.166 1.00 43.72 148 ASN A O 1
ATOM 1165 N N . THR A 1 149 ? 11.510 -3.937 18.632 1.00 39.25 149 THR A N 1
ATOM 1166 C CA . THR A 1 149 ? 11.692 -3.932 20.091 1.00 39.25 149 THR A CA 1
ATOM 1167 C C . THR A 1 149 ? 10.427 -4.274 20.876 1.00 39.25 149 THR A C 1
ATOM 1169 O O . THR A 1 149 ? 10.315 -3.883 22.029 1.00 39.25 149 THR A O 1
ATOM 1172 N N . GLU A 1 150 ? 9.493 -5.043 20.307 1.00 36.81 150 GLU A N 1
ATOM 1173 C CA . GLU A 1 150 ? 8.379 -5.631 21.082 1.00 36.81 150 GLU A CA 1
ATOM 1174 C C . GLU A 1 150 ? 8.104 -7.114 20.758 1.00 36.81 150 GLU A C 1
ATOM 1176 O O . GLU A 1 150 ? 6.977 -7.585 20.863 1.00 36.81 150 GLU A O 1
ATOM 1181 N N . LEU A 1 151 ? 9.135 -7.886 20.391 1.00 35.19 151 LEU A N 1
ATOM 1182 C CA . LEU A 1 151 ? 9.041 -9.357 20.287 1.00 35.19 151 LEU A CA 1
ATOM 1183 C C . LEU A 1 151 ? 10.029 -10.120 21.187 1.00 35.19 151 LEU A C 1
ATOM 1185 O O . LEU A 1 151 ? 10.150 -11.334 21.069 1.00 35.19 151 LEU A O 1
ATOM 1189 N N . GLU A 1 152 ? 10.663 -9.435 22.142 1.00 31.66 152 GLU A N 1
ATOM 1190 C CA . GLU A 1 152 ? 11.408 -10.067 23.238 1.00 31.66 152 GLU A CA 1
ATOM 1191 C C . GLU A 1 152 ? 10.811 -9.669 24.595 1.00 31.66 152 GLU A C 1
ATOM 1193 O O . GLU A 1 152 ? 11.383 -8.854 25.319 1.00 31.66 152 GLU A O 1
ATOM 1198 N N . ARG A 1 153 ? 9.646 -10.232 24.937 1.00 33.84 153 ARG A N 1
ATOM 1199 C CA . ARG A 1 153 ? 9.252 -10.543 26.322 1.00 33.84 153 ARG A CA 1
ATOM 1200 C C . ARG A 1 153 ? 8.384 -11.790 26.354 1.00 33.84 153 ARG A C 1
ATOM 1202 O O . ARG A 1 153 ? 7.462 -11.876 25.515 1.00 33.84 153 ARG A O 1
#

Secondary structure (DSSP, 8-state):
-PPP-SS--EEE-TT-TT--EEEE-TTTSTT--EEE-TT-TT--EEEEEESS--EEE-TT-TT--EEEEEESS--EEE-TT-TT--EEEEE-SS--EEE-TT-TT--GGGEEEE-TT--EEE-TT-S--GGGSS-S---GGGTSPPPS-SS--

Organism: Phytophthora ramorum (NCBI:txid164328)